Protein AF-A0A2V6EFX4-F1 (afdb_monomer_lite)

Foldseek 3Di:
DDDDPVVVVVVVVVDDPQVVVCVVDNWDDDPVDTDDPDPVDDD

Structure (mmCIF, N/CA/C/O backbone):
data_AF-A0A2V6EFX4-F1
#
_entry.id   AF-A0A2V6EFX4-F1
#
loop_
_atom_site.group_PDB
_atom_site.id
_atom_site.type_symbol
_atom_site.label_atom_id
_atom_site.label_alt_id
_atom_site.label_comp_id
_atom_site.label_asym_id
_atom_site.label_entity_id
_atom_site.label_seq_id
_atom_site.pdbx_PDB_ins_code
_atom_site.Cartn_x
_atom_site.Cartn_y
_atom_site.Cartn_z
_atom_site.occupancy
_atom_site.B_iso_or_equiv
_atom_site.auth_seq_id
_atom_site.auth_comp_id
_atom_site.auth_asym_id
_atom_site.auth_atom_id
_atom_site.pdbx_PDB_model_num
ATOM 1 N N . MET A 1 1 ? -29.047 -5.449 1.219 1.00 77.31 1 MET A N 1
ATOM 2 C CA . MET A 1 1 ? -28.376 -5.543 2.532 1.00 77.31 1 MET A CA 1
ATOM 3 C C . MET A 1 1 ? -26.982 -4.970 2.353 1.00 77.31 1 MET A C 1
ATOM 5 O O . MET A 1 1 ? -26.311 -5.394 1.422 1.00 77.31 1 MET A O 1
ATOM 9 N N . ALA A 1 2 ? -26.606 -3.959 3.132 1.00 90.12 2 ALA A N 1
ATOM 10 C CA . ALA A 1 2 ? -25.265 -3.377 3.083 1.00 90.12 2 ALA A CA 1
ATOM 11 C C . ALA A 1 2 ? -24.372 -4.055 4.129 1.00 90.12 2 ALA A C 1
ATOM 13 O O . ALA A 1 2 ? -24.866 -4.483 5.172 1.00 90.12 2 ALA A O 1
ATOM 14 N N . ILE A 1 3 ? -23.079 -4.162 3.834 1.00 96.31 3 ILE A N 1
ATOM 15 C CA . ILE A 1 3 ? -22.072 -4.634 4.788 1.00 96.31 3 ILE A CA 1
ATOM 16 C C . ILE A 1 3 ? -21.907 -3.558 5.883 1.00 96.31 3 ILE A C 1
ATOM 18 O O . ILE A 1 3 ? -21.861 -2.375 5.531 1.00 9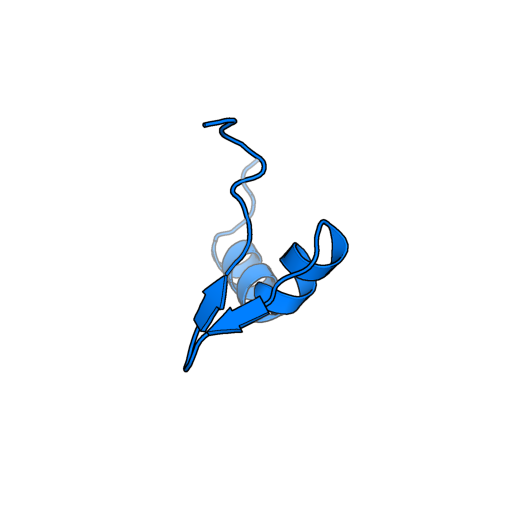6.31 3 ILE A O 1
ATOM 22 N N . PRO A 1 4 ? -21.833 -3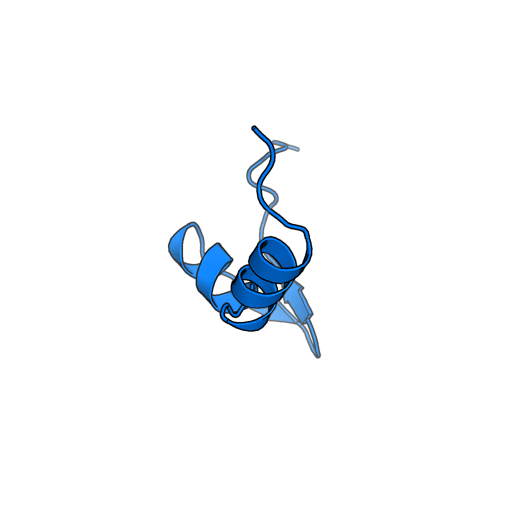.917 7.181 1.00 98.00 4 PRO A N 1
ATOM 23 C CA . PRO A 1 4 ? -21.584 -2.951 8.254 1.00 98.00 4 PRO A CA 1
ATOM 24 C C . PRO A 1 4 ? -20.254 -2.210 8.066 1.00 98.00 4 PRO A C 1
ATOM 26 O O . PRO A 1 4 ? -19.268 -2.808 7.639 1.00 98.00 4 PRO A O 1
ATOM 29 N N . SER A 1 5 ? -20.202 -0.925 8.429 1.00 97.62 5 SER A N 1
ATOM 30 C CA . SER A 1 5 ? -18.981 -0.111 8.311 1.00 97.62 5 SER A CA 1
ATOM 31 C C . SER A 1 5 ? -17.813 -0.694 9.103 1.00 97.62 5 SER A C 1
ATOM 33 O O . SER A 1 5 ? -16.707 -0.770 8.583 1.00 97.62 5 SER A O 1
ATOM 35 N N . GLU A 1 6 ? -18.080 -1.205 10.306 1.00 98.12 6 GLU A N 1
ATOM 36 C CA . GLU A 1 6 ? -17.077 -1.872 11.140 1.00 98.12 6 GLU A CA 1
ATOM 37 C C . GLU A 1 6 ? -16.420 -3.049 10.407 1.00 98.12 6 GLU A C 1
ATOM 39 O O . GLU A 1 6 ? -15.205 -3.211 10.441 1.00 98.12 6 GLU A O 1
ATOM 44 N N . THR A 1 7 ? -17.203 -3.844 9.674 1.00 98.12 7 THR A N 1
ATOM 45 C CA . THR A 1 7 ? -16.664 -4.952 8.880 1.00 98.12 7 THR A CA 1
ATOM 46 C C . THR A 1 7 ? -15.784 -4.444 7.736 1.00 98.12 7 THR A C 1
ATOM 48 O O . THR A 1 7 ? -14.745 -5.037 7.456 1.00 98.12 7 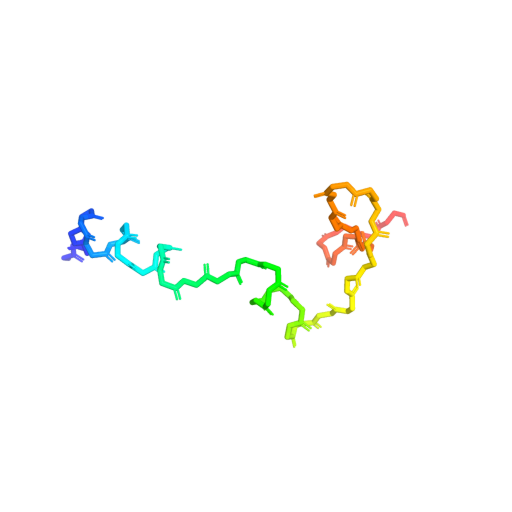THR A O 1
ATOM 51 N N . ILE A 1 8 ? -16.158 -3.338 7.085 1.00 98.00 8 ILE A N 1
ATOM 52 C CA . ILE A 1 8 ? -15.343 -2.717 6.025 1.00 98.00 8 ILE A CA 1
ATOM 53 C C . ILE A 1 8 ? -14.004 -2.233 6.599 1.00 98.00 8 ILE A C 1
ATOM 55 O O . ILE A 1 8 ? -12.953 -2.488 6.012 1.00 98.00 8 ILE A O 1
ATOM 59 N N . GLU A 1 9 ? -14.035 -1.583 7.762 1.00 98.31 9 GLU A N 1
ATOM 60 C CA . GLU A 1 9 ? -12.846 -1.089 8.461 1.00 98.31 9 GLU A CA 1
ATOM 61 C C . GLU A 1 9 ? -11.930 -2.234 8.908 1.00 98.31 9 GLU A C 1
ATOM 63 O O . GLU A 1 9 ? -10.719 -2.164 8.698 1.00 98.31 9 GLU A O 1
ATOM 68 N N . GLN A 1 10 ? -12.497 -3.319 9.444 1.00 98.62 10 GLN A N 1
ATOM 69 C CA . GLN A 1 10 ? -11.747 -4.521 9.819 1.00 98.62 10 GLN A CA 1
ATOM 70 C C . GLN A 1 10 ? -11.032 -5.142 8.614 1.00 98.62 10 GLN A C 1
ATOM 72 O O . GLN A 1 10 ? -9.859 -5.499 8.713 1.00 98.62 10 GLN A O 1
ATOM 77 N N . VAL A 1 11 ? -11.706 -5.237 7.464 1.00 98.06 11 VAL A N 1
ATOM 78 C CA . VAL A 1 11 ? -11.093 -5.751 6.231 1.00 98.06 11 VAL A CA 1
ATOM 79 C C . VAL A 1 11 ? -9.976 -4.824 5.753 1.00 98.06 11 VAL A C 1
ATOM 81 O O . VAL A 1 11 ? -8.890 -5.306 5.441 1.00 98.06 11 VAL A O 1
ATOM 84 N N . ALA A 1 12 ? -10.200 -3.508 5.724 1.00 97.81 12 ALA A N 1
ATOM 85 C CA . ALA A 1 12 ? -9.180 -2.550 5.299 1.00 97.81 12 ALA A CA 1
ATOM 86 C C . ALA A 1 12 ? -7.942 -2.572 6.215 1.00 97.81 12 ALA A C 1
ATOM 88 O O . ALA A 1 12 ? -6.820 -2.536 5.721 1.00 97.81 12 ALA A O 1
ATOM 89 N N . ALA A 1 13 ? -8.134 -2.685 7.532 1.00 98.25 13 ALA A N 1
ATOM 90 C CA . ALA A 1 13 ? -7.045 -2.744 8.507 1.00 98.25 13 ALA A CA 1
ATOM 91 C C . ALA A 1 13 ? -6.250 -4.061 8.458 1.00 98.25 13 ALA A C 1
ATOM 93 O O . ALA A 1 13 ? -5.076 -4.082 8.823 1.00 98.25 13 ALA A O 1
ATOM 94 N N . ALA A 1 14 ? -6.874 -5.155 8.014 1.00 98.38 14 ALA A N 1
ATOM 95 C CA . ALA A 1 14 ? -6.247 -6.472 7.930 1.00 98.38 14 ALA A CA 1
ATOM 96 C C . ALA A 1 14 ? -5.377 -6.681 6.675 1.00 98.38 14 ALA A C 1
ATOM 98 O O . ALA A 1 14 ? -4.749 -7.732 6.558 1.00 98.38 14 ALA A O 1
ATOM 99 N N . ASN A 1 15 ? -5.345 -5.730 5.734 1.00 98.38 15 ASN A N 1
ATOM 100 C CA . ASN A 1 15 ? -4.644 -5.878 4.457 1.00 98.38 15 ASN A CA 1
ATOM 101 C C . ASN A 1 15 ? -3.634 -4.744 4.226 1.00 98.38 15 ASN A C 1
ATOM 103 O O . ASN A 1 15 ? -3.967 -3.569 4.369 1.00 98.38 15 ASN A O 1
ATOM 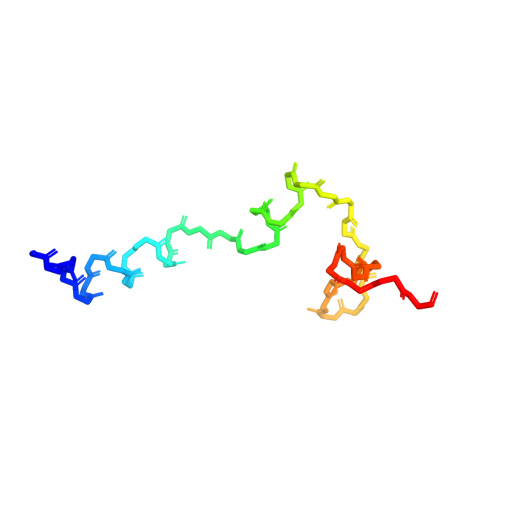107 N N . ASP A 1 16 ? -2.418 -5.085 3.787 1.00 98.00 16 ASP A N 1
ATOM 108 C CA . ASP A 1 16 ? -1.456 -4.102 3.280 1.00 98.00 16 ASP A CA 1
ATOM 109 C C . ASP A 1 16 ? -1.759 -3.797 1.808 1.00 98.00 16 ASP A C 1
ATOM 111 O O . ASP A 1 16 ? -1.674 -4.660 0.932 1.00 98.00 16 ASP A O 1
ATOM 115 N N . ILE A 1 17 ? -2.090 -2.539 1.516 1.00 97.25 17 ILE A N 1
ATOM 116 C CA . ILE A 1 17 ? -2.412 -2.103 0.157 1.00 97.25 17 ILE A CA 1
ATOM 117 C C . ILE A 1 17 ? -1.239 -2.285 -0.821 1.00 97.25 17 ILE A C 1
ATOM 119 O O . ILE A 1 17 ? -1.469 -2.516 -2.010 1.00 97.25 17 ILE A O 1
ATOM 123 N N . VAL A 1 18 ? 0.011 -2.217 -0.350 1.00 98.00 18 VAL A N 1
ATOM 124 C CA . VAL A 1 18 ? 1.203 -2.438 -1.183 1.00 98.00 18 VAL A CA 1
ATOM 125 C C . VAL A 1 18 ? 1.298 -3.905 -1.594 1.00 98.00 18 VAL A C 1
ATOM 127 O O . VAL A 1 18 ? 1.574 -4.190 -2.760 1.00 98.00 18 VAL A O 1
ATOM 130 N N . GLU A 1 19 ? 1.029 -4.828 -0.670 1.00 98.00 19 GLU A N 1
ATOM 131 C CA . GLU A 1 19 ? 1.004 -6.265 -0.955 1.00 98.00 19 GLU A CA 1
ATOM 132 C C . GLU A 1 19 ? -0.131 -6.602 -1.922 1.00 98.00 19 GLU A C 1
ATOM 134 O O . GLU A 1 19 ? 0.115 -7.209 -2.965 1.00 98.00 19 GLU A O 1
ATOM 139 N N . VAL A 1 20 ? -1.348 -6.122 -1.634 1.00 98.25 20 VAL A N 1
ATOM 140 C CA . VAL A 1 20 ? -2.530 -6.366 -2.473 1.00 98.25 20 VAL A CA 1
ATOM 141 C C . VAL A 1 20 ? -2.284 -5.902 -3.906 1.00 98.25 20 VAL A C 1
ATOM 143 O O . VAL A 1 20 ? -2.465 -6.690 -4.833 1.00 98.25 20 VAL A O 1
ATOM 146 N N . ILE A 1 21 ? -1.830 -4.662 -4.115 1.00 97.81 21 ILE A N 1
ATOM 147 C CA . ILE A 1 21 ? -1.549 -4.144 -5.464 1.00 97.81 21 ILE A CA 1
ATOM 148 C C . ILE A 1 21 ? -0.387 -4.908 -6.121 1.00 97.81 21 ILE A C 1
ATOM 150 O O . ILE A 1 21 ? -0.449 -5.205 -7.315 1.00 97.81 21 ILE A O 1
ATOM 154 N N . GLY A 1 22 ? 0.640 -5.278 -5.349 1.00 97.44 22 GLY A N 1
ATOM 155 C CA . GLY A 1 22 ? 1.800 -6.033 -5.827 1.00 97.44 22 GLY A CA 1
ATOM 156 C C . GLY A 1 22 ? 1.461 -7.410 -6.408 1.00 97.44 22 GLY A C 1
ATOM 157 O O . GLY A 1 22 ? 2.215 -7.912 -7.242 1.00 97.44 22 GLY A O 1
ATOM 158 N N . THR A 1 23 ? 0.313 -7.994 -6.040 1.00 98.12 23 THR A N 1
ATOM 159 C CA . THR A 1 23 ? -0.187 -9.235 -6.662 1.00 98.12 23 THR A CA 1
ATOM 160 C C . THR A 1 23 ? -0.644 -9.052 -8.114 1.00 98.12 23 THR A C 1
ATOM 162 O O . THR A 1 23 ? -0.682 -10.027 -8.863 1.00 98.12 23 THR A O 1
ATOM 165 N N . TYR A 1 24 ? -0.955 -7.820 -8.536 1.00 97.75 24 TYR A N 1
ATOM 166 C CA . TYR A 1 24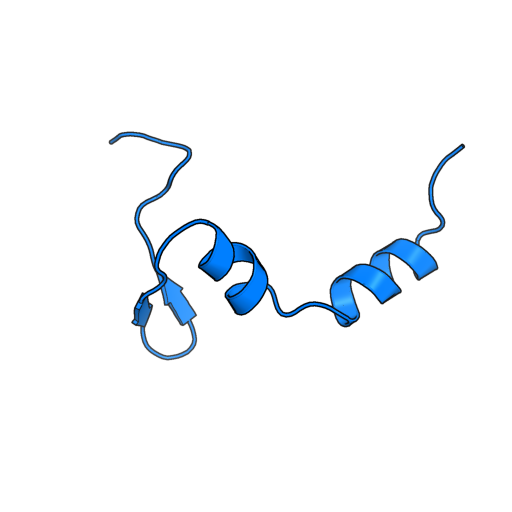 ? -1.436 -7.516 -9.887 1.00 97.75 24 TYR A CA 1
ATOM 167 C C . TYR A 1 24 ? -0.320 -7.047 -10.823 1.00 97.75 24 TYR A C 1
ATOM 169 O O . TYR A 1 24 ? -0.296 -7.426 -11.994 1.00 97.75 24 TYR A O 1
ATOM 177 N N . PHE A 1 25 ? 0.592 -6.200 -10.341 1.00 96.06 25 PHE A N 1
ATOM 178 C CA . PHE A 1 25 ? 1.701 -5.663 -11.136 1.00 96.06 25 PHE A CA 1
ATOM 179 C C . PHE A 1 25 ? 2.851 -5.175 -10.241 1.00 96.06 25 PHE A C 1
ATOM 181 O O . PHE A 1 25 ? 2.635 -4.831 -9.077 1.00 96.06 25 PHE A O 1
ATOM 188 N N . PRO A 1 26 ? 4.094 -5.120 -10.762 1.00 95.69 26 PRO A N 1
ATOM 189 C CA . PRO A 1 26 ? 5.248 -4.756 -9.953 1.00 95.69 26 PRO A CA 1
ATOM 190 C C . PRO A 1 26 ? 5.190 -3.296 -9.493 1.00 95.69 26 PRO A C 1
ATOM 192 O O . PRO A 1 26 ? 5.038 -2.371 -10.292 1.00 95.69 26 PRO A O 1
ATOM 195 N N . LEU A 1 27 ? 5.404 -3.094 -8.194 1.00 98.12 27 LEU A N 1
ATOM 196 C CA . LEU A 1 27 ? 5.590 -1.787 -7.574 1.00 98.12 27 LEU A CA 1
ATOM 197 C C . LEU A 1 27 ? 7.078 -1.516 -7.333 1.00 98.12 27 LEU A C 1
ATOM 199 O O . LEU A 1 27 ? 7.818 -2.382 -6.864 1.00 98.12 27 LEU A O 1
ATOM 203 N N . LYS A 1 28 ? 7.524 -0.285 -7.592 1.00 97.69 28 LYS A N 1
ATOM 204 C CA . LYS A 1 28 ? 8.887 0.172 -7.294 1.00 97.69 28 LYS A CA 1
ATOM 205 C C . LYS A 1 28 ? 8.884 1.136 -6.113 1.00 97.69 28 LYS A C 1
ATOM 207 O O . LYS A 1 28 ? 8.138 2.115 -6.107 1.00 97.69 28 LYS A O 1
ATOM 212 N N . ARG A 1 29 ? 9.764 0.906 -5.134 1.00 97.44 29 ARG A N 1
ATOM 213 C CA . ARG A 1 29 ? 9.953 1.821 -4.000 1.00 97.44 29 ARG A CA 1
ATOM 214 C C . ARG A 1 29 ? 10.513 3.168 -4.470 1.00 97.44 29 ARG A C 1
ATOM 216 O O . ARG A 1 29 ? 11.487 3.219 -5.223 1.00 97.44 29 ARG A O 1
ATOM 223 N N . ALA A 1 30 ? 9.913 4.252 -3.993 1.00 97.62 30 ALA A N 1
ATOM 224 C CA . ALA A 1 30 ? 10.268 5.634 -4.288 1.00 97.62 30 ALA A CA 1
ATOM 225 C C . ALA A 1 30 ? 10.196 6.464 -2.994 1.00 97.62 30 ALA A C 1
ATOM 227 O O . ALA A 1 30 ? 9.185 7.096 -2.688 1.00 97.62 30 ALA A O 1
ATOM 228 N N . GLY A 1 31 ? 11.274 6.428 -2.207 1.00 97.00 31 GLY A N 1
ATOM 229 C CA . GLY A 1 31 ? 11.312 7.044 -0.879 1.00 97.00 31 GLY A CA 1
ATOM 230 C C . GLY A 1 31 ? 10.369 6.336 0.097 1.00 97.00 31 GLY A C 1
ATOM 231 O O . GLY A 1 31 ? 10.480 5.125 0.306 1.00 97.00 31 GLY A O 1
ATOM 232 N N . ALA A 1 32 ? 9.449 7.101 0.687 1.00 96.94 32 ALA A N 1
ATOM 233 C CA . ALA A 1 32 ? 8.414 6.592 1.588 1.00 96.94 32 ALA A CA 1
ATOM 234 C C . ALA A 1 32 ? 7.201 5.981 0.854 1.00 96.94 32 ALA A C 1
ATOM 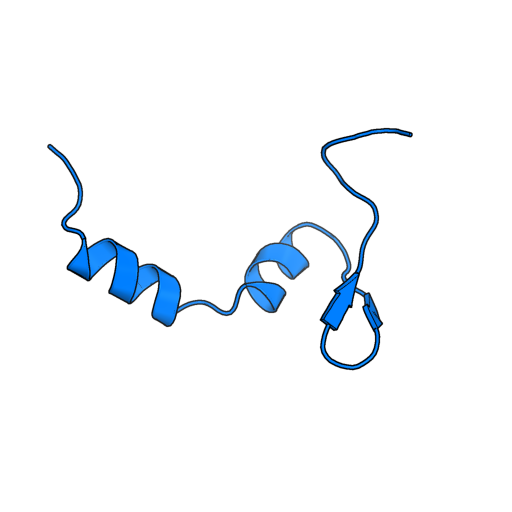236 O O . ALA A 1 32 ? 6.319 5.428 1.501 1.00 96.94 32 ALA A O 1
ATOM 237 N N . SER A 1 33 ? 7.146 6.073 -0.478 1.00 97.62 33 SER A N 1
ATOM 238 C CA . SER A 1 33 ? 6.007 5.626 -1.290 1.00 97.62 33 SER A CA 1
ATOM 239 C C . SER A 1 33 ? 6.403 4.528 -2.281 1.00 97.62 33 SER A C 1
ATOM 241 O O . SER A 1 33 ? 7.584 4.218 -2.460 1.00 97.62 33 SER A O 1
ATOM 243 N N . PHE A 1 34 ? 5.407 3.971 -2.970 1.00 98.38 34 PHE A N 1
ATOM 244 C CA . PHE A 1 34 ? 5.564 3.021 -4.072 1.00 98.38 34 PHE A CA 1
ATOM 245 C C . PHE A 1 34 ? 4.977 3.609 -5.360 1.00 98.38 34 PHE A C 1
ATOM 247 O O . PHE A 1 34 ? 4.018 4.378 -5.309 1.00 98.38 34 PHE A O 1
ATOM 254 N N . LYS A 1 35 ? 5.572 3.287 -6.513 1.00 97.19 35 LYS A N 1
ATOM 255 C CA . LYS A 1 35 ? 5.154 3.777 -7.836 1.00 97.19 35 LYS A CA 1
ATOM 256 C C . LYS A 1 35 ? 5.104 2.646 -8.863 1.00 97.19 35 LYS A C 1
ATOM 258 O O . LYS A 1 35 ? 5.924 1.731 -8.809 1.00 97.19 35 LYS A O 1
ATOM 263 N N . ALA A 1 36 ? 4.193 2.770 -9.823 1.00 95.88 36 ALA A N 1
ATOM 264 C CA . ALA A 1 36 ? 4.079 1.942 -11.022 1.00 95.88 36 ALA A CA 1
ATOM 265 C C . ALA A 1 36 ? 3.450 2.760 -12.161 1.00 95.88 36 ALA A C 1
ATOM 267 O O . ALA A 1 36 ? 2.963 3.868 -11.930 1.00 95.88 36 ALA A O 1
ATOM 268 N N . LEU A 1 37 ? 3.471 2.211 -13.377 1.00 94.31 37 LEU A N 1
ATOM 269 C CA . LEU A 1 37 ? 2.669 2.739 -14.479 1.00 94.31 37 LEU A CA 1
ATOM 270 C C . LEU A 1 37 ? 1.185 2.528 -14.168 1.00 94.31 37 LEU A C 1
ATOM 272 O O . LEU A 1 37 ? 0.809 1.489 -13.623 1.00 94.31 37 LEU A O 1
ATOM 276 N N . CYS A 1 38 ? 0.355 3.517 -14.495 1.00 94.31 38 CYS A N 1
ATOM 277 C CA . CYS A 1 38 ? -1.082 3.420 -14.278 1.00 94.31 38 CYS A CA 1
ATOM 278 C C . CYS A 1 38 ? -1.662 2.306 -15.168 1.00 94.31 38 CYS A C 1
ATOM 280 O O . CYS A 1 38 ? -1.539 2.397 -16.387 1.00 94.31 38 CYS A O 1
ATOM 282 N N . PRO A 1 39 ? -2.326 1.274 -14.613 1.00 94.88 39 PRO A N 1
ATOM 283 C CA . PRO A 1 39 ? -2.949 0.229 -15.427 1.00 94.88 39 PRO A CA 1
ATOM 284 C C . PRO A 1 39 ? -4.282 0.678 -16.048 1.00 94.88 39 PRO A C 1
ATOM 286 O O . PRO A 1 39 ? -4.840 -0.028 -16.882 1.00 94.88 39 PRO A O 1
ATOM 289 N N . PHE A 1 40 ? -4.819 1.827 -15.626 1.00 96.31 40 PHE A N 1
ATOM 290 C CA . PHE A 1 40 ? -6.143 2.310 -16.029 1.00 96.31 40 PHE A CA 1
ATOM 291 C C . PHE A 1 40 ? -6.103 3.344 -17.153 1.00 96.31 40 PHE A C 1
ATOM 293 O O . PHE A 1 40 ? -7.110 3.554 -17.824 1.00 96.31 40 PHE A O 1
ATOM 300 N N . HIS A 1 41 ? -4.959 3.991 -17.363 1.00 95.44 41 HIS A N 1
ATOM 301 C CA . HIS A 1 41 ? -4.777 4.984 -18.409 1.00 95.44 41 HIS A CA 1
ATOM 302 C C . HIS A 1 41 ? -3.537 4.634 -19.223 1.00 95.44 41 HIS A C 1
ATOM 304 O O . HIS A 1 41 ? -2.455 4.480 -18.662 1.00 95.44 41 HIS A O 1
ATOM 310 N N . GLN A 1 42 ? -3.717 4.497 -20.534 1.00 85.25 42 GLN A N 1
ATOM 311 C CA . GLN A 1 42 ? -2.612 4.464 -21.482 1.00 85.25 42 GLN A CA 1
ATOM 312 C C . GLN A 1 42 ? -2.370 5.904 -21.922 1.00 85.25 42 GLN A C 1
ATOM 314 O O . GLN A 1 42 ? -3.273 6.522 -22.487 1.00 85.25 42 GLN A O 1
ATOM 319 N N . GLU A 1 43 ? -1.197 6.418 -21.563 1.00 74.38 43 GLU A N 1
ATOM 320 C CA . GLU A 1 43 ? -0.701 7.730 -21.992 1.00 74.38 43 GLU A CA 1
ATOM 321 C C . GLU A 1 43 ? -0.467 7.791 -23.508 1.00 74.38 43 GLU A C 1
ATOM 323 O O . GLU A 1 43 ? -0.124 6.740 -24.104 1.00 74.38 43 GLU A O 1
#

Sequence (43 aa):
MAIPSETIEQVAAANDIVEVIGTYFPLKRAGASFKALCPFHQE

Secondary structure (DSSP, 8-state):
-PPPHHHHHHHHHTS-HHHHHHTTS--EEETTEEE---SS---

pLDDT: mean 95.87, std 5.02, range [74.38, 98.62]

Radius of gyration: 14.18 Å; chains: 1; bounding box: 40×17×33 Å